Protein AF-N4ULG8-F1 (afdb_monomer_lite)

Organism: Fusarium oxysporum f. sp. cubense (strain race 1) (NCBI:txid1229664)

pLDDT: mean 87.58, std 11.46, range [50.31, 97.5]

Foldseek 3Di:
DAEDEEEPDPVCPDPVNVVVCVVVVYHYHYDDPPCCCQQPLCNVFQVVQLVVQLVVVVVVCVVVVNPDADPVNVVVSSVVSSVVRPDPVRSQVSCVCNCNVVNDCCSRVVVVVVPPDDPDPPPDDD

Radius of gyration: 20.1 Å; chains: 1; bounding box: 54×52×44 Å

Secondary structure (DSSP, 8-state):
-EEEEE---GGGG-HHHHHHHHHTTEEEEEPPTT-HHHH-HIIIIIHHHHHHHHHHHHHHHHHTT-----HHHHHHHHHHHHHHHS-HHHHHHHHHHTTBTTB-THHHHHHHHTT--PPPPPP---

InterPro domains:
  IPR004875 DDE superfamily endonuclease domain [PF03184] (2-60)

Structure (mmCIF, N/CA/C/O backbone):
data_AF-N4ULG8-F1
#
_entry.id   AF-N4ULG8-F1
#
loop_
_atom_site.group_PDB
_atom_site.id
_atom_site.type_symbol
_atom_site.label_atom_id
_atom_site.label_alt_id
_atom_site.label_comp_id
_atom_site.label_asym_id
_atom_site.label_entity_id
_atom_site.label_seq_id
_atom_site.pdbx_PDB_ins_code
_atom_site.Cartn_x
_atom_site.Cartn_y
_atom_site.Cartn_z
_atom_site.occupancy
_atom_site.B_iso_or_equiv
_atom_site.auth_seq_id
_atom_site.auth_comp_id
_atom_site.auth_asym_id
_atom_site.auth_atom_id
_atom_site.pdbx_PDB_model_num
ATOM 1 N N . TYR A 1 1 ? -15.879 -8.713 11.135 1.00 90.62 1 TYR A N 1
ATOM 2 C CA . TYR A 1 1 ? -15.541 -7.374 10.619 1.00 90.62 1 TYR A CA 1
ATOM 3 C C . TYR A 1 1 ? -14.126 -7.390 10.071 1.00 90.62 1 TYR A C 1
ATOM 5 O O . TYR A 1 1 ? -13.334 -8.215 10.519 1.00 90.62 1 TYR A O 1
ATOM 13 N N . ARG A 1 2 ? -13.825 -6.535 9.091 1.00 95.12 2 ARG A N 1
ATOM 14 C CA . ARG A 1 2 ? -12.470 -6.303 8.557 1.00 95.12 2 ARG A CA 1
ATOM 15 C C . ARG A 1 2 ? -12.142 -4.821 8.718 1.00 95.12 2 ARG A C 1
ATOM 17 O O . ARG A 1 2 ? -13.041 -4.006 8.563 1.00 95.12 2 ARG A O 1
ATOM 24 N N . LEU A 1 3 ? -10.895 -4.481 9.024 1.00 93.19 3 LEU A N 1
ATOM 25 C CA . LEU A 1 3 ? -10.441 -3.091 9.085 1.00 93.19 3 LEU A CA 1
ATOM 26 C C . LEU A 1 3 ? -9.741 -2.736 7.771 1.00 93.19 3 LEU A C 1
ATOM 28 O O . LEU A 1 3 ? -8.822 -3.444 7.358 1.00 93.19 3 LEU A O 1
ATOM 32 N N . LEU A 1 4 ? -10.172 -1.653 7.133 1.00 92.81 4 LEU A N 1
ATOM 33 C CA . LEU A 1 4 ? -9.545 -1.080 5.950 1.00 92.81 4 LEU A CA 1
ATOM 34 C C . LEU A 1 4 ? -8.976 0.287 6.317 1.00 92.81 4 LEU A C 1
ATOM 36 O O . LEU A 1 4 ? -9.704 1.165 6.768 1.00 92.81 4 LEU A O 1
ATOM 40 N N . ILE A 1 5 ? -7.671 0.452 6.126 1.00 90.50 5 ILE A N 1
ATOM 41 C CA . ILE A 1 5 ? -6.965 1.684 6.464 1.00 90.50 5 ILE A CA 1
ATOM 42 C C . ILE A 1 5 ? -6.586 2.392 5.166 1.00 90.50 5 ILE A C 1
ATOM 44 O O . ILE A 1 5 ? -5.922 1.795 4.315 1.00 90.50 5 ILE A O 1
ATOM 48 N N . LEU A 1 6 ? -7.021 3.639 5.020 1.00 89.31 6 LEU A N 1
ATOM 49 C CA . LEU A 1 6 ? -6.901 4.427 3.793 1.00 89.31 6 LEU A CA 1
ATOM 50 C C . LEU A 1 6 ? -6.185 5.748 4.072 1.00 89.31 6 LEU A C 1
ATOM 52 O O . LEU A 1 6 ? -6.125 6.208 5.216 1.00 89.31 6 LEU A O 1
ATOM 56 N N . ASP A 1 7 ? -5.636 6.354 3.023 1.00 85.69 7 ASP A N 1
ATOM 57 C CA . ASP A 1 7 ? -5.278 7.767 3.092 1.00 85.69 7 ASP A CA 1
ATOM 58 C C . ASP A 1 7 ? -6.551 8.634 3.018 1.00 85.69 7 ASP A C 1
ATOM 60 O O . ASP A 1 7 ? -7.648 8.145 2.758 1.00 85.69 7 ASP A O 1
ATOM 64 N N . GLY A 1 8 ? -6.426 9.921 3.334 1.00 79.25 8 GLY A N 1
ATOM 65 C CA . GLY A 1 8 ? -7.549 10.864 3.317 1.00 79.25 8 GLY A CA 1
ATOM 66 C C . GLY A 1 8 ? -7.923 11.371 1.921 1.00 79.25 8 GLY A C 1
ATOM 67 O O . GLY A 1 8 ? -8.381 12.504 1.809 1.00 79.25 8 GLY A O 1
ATOM 68 N N . HIS A 1 9 ? -7.654 10.617 0.848 1.00 82.06 9 HIS A N 1
ATOM 69 C CA . HIS A 1 9 ? -7.972 11.055 -0.511 1.00 82.06 9 HIS A CA 1
ATOM 70 C C . HIS A 1 9 ? -9.491 11.088 -0.763 1.00 82.06 9 HIS A C 1
ATOM 72 O O . HIS A 1 9 ? -10.223 10.187 -0.354 1.00 82.06 9 HIS A O 1
ATOM 78 N N . GLU A 1 10 ? -9.969 12.100 -1.497 1.00 75.81 10 GLU A N 1
ATOM 79 C CA . GLU A 1 10 ? -11.404 12.399 -1.677 1.00 75.81 10 GLU A CA 1
ATOM 80 C C . GLU A 1 10 ? -12.228 11.227 -2.233 1.00 75.81 10 GLU A C 1
ATOM 82 O O . GLU A 1 10 ? -13.392 11.048 -1.881 1.00 75.81 10 GLU A O 1
ATOM 87 N N . SER A 1 11 ? -11.613 10.364 -3.046 1.00 76.44 11 SER A N 1
ATOM 88 C CA . SER A 1 11 ? -12.253 9.154 -3.584 1.00 76.44 11 SER A CA 1
ATOM 89 C C . SER A 1 11 ? -12.759 8.182 -2.510 1.00 76.44 11 SER A C 1
ATOM 91 O O . SER A 1 11 ? -13.619 7.349 -2.798 1.00 76.44 11 SER A O 1
ATOM 93 N N . HIS A 1 12 ? -12.233 8.261 -1.286 1.00 76.12 12 HIS A N 1
ATOM 94 C CA . HIS A 1 12 ? -12.622 7.402 -0.166 1.00 76.12 12 HIS A CA 1
ATOM 95 C C . HIS A 1 12 ? -13.891 7.869 0.561 1.00 76.12 12 HIS A C 1
ATOM 97 O O . HIS A 1 12 ? -14.384 7.140 1.415 1.00 76.12 12 HIS A O 1
ATOM 103 N N . HIS A 1 13 ? -14.440 9.031 0.195 1.00 77.75 13 HIS A N 1
ATOM 104 C CA . HIS A 1 13 ? -15.613 9.643 0.831 1.00 77.75 13 HIS A CA 1
ATOM 105 C C . HIS A 1 13 ? -16.886 9.569 -0.025 1.00 77.75 13 HIS A C 1
ATOM 107 O O . HIS A 1 13 ? -17.854 10.288 0.214 1.00 77.75 13 HIS A O 1
ATOM 113 N N . SER A 1 14 ? -16.902 8.726 -1.063 1.00 89.12 14 SER A N 1
ATOM 114 C CA . SER A 1 14 ? -18.120 8.530 -1.853 1.00 89.12 14 SER A CA 1
ATOM 115 C C . SER A 1 14 ? -19.144 7.687 -1.087 1.00 89.12 14 SER A C 1
ATOM 117 O O . SER A 1 14 ? -18.806 6.661 -0.494 1.00 89.12 14 SER A O 1
ATOM 119 N N . ALA A 1 15 ? -20.417 8.088 -1.152 1.00 91.00 15 ALA A N 1
ATOM 120 C CA . ALA A 1 15 ? -21.513 7.382 -0.486 1.00 91.00 15 ALA A CA 1
ATOM 121 C C . ALA A 1 15 ? -21.621 5.910 -0.929 1.00 91.00 15 ALA A C 1
ATOM 123 O O . ALA A 1 15 ? -21.888 5.032 -0.110 1.00 91.00 15 ALA A O 1
ATOM 124 N N . ASP A 1 16 ? -21.357 5.625 -2.208 1.00 93.31 16 ASP A N 1
ATOM 125 C CA . ASP A 1 16 ? -21.368 4.261 -2.745 1.00 93.31 16 ASP A CA 1
ATOM 126 C C . ASP A 1 16 ? -20.266 3.389 -2.127 1.00 93.31 16 ASP A C 1
ATOM 128 O O . ASP A 1 16 ? -20.500 2.224 -1.795 1.00 93.31 16 ASP A O 1
ATOM 132 N N . PHE A 1 17 ? -19.070 3.951 -1.923 1.00 91.69 17 PHE A N 1
ATOM 133 C CA . PHE A 1 17 ? -17.958 3.243 -1.291 1.00 91.69 17 PHE A CA 1
ATOM 134 C C . PHE A 1 17 ? -18.218 2.967 0.194 1.00 91.69 17 PHE A C 1
ATOM 136 O O . PHE A 1 17 ? -17.966 1.856 0.672 1.00 91.69 17 PHE A O 1
ATOM 143 N N . GLU A 1 18 ? -18.756 3.948 0.920 1.00 90.81 18 GLU A N 1
ATOM 144 C CA . GLU A 1 18 ? -19.121 3.783 2.330 1.00 90.81 18 GLU A CA 1
ATOM 145 C C . GLU A 1 18 ? -20.223 2.737 2.502 1.00 90.81 18 GLU A C 1
ATOM 147 O O . GLU A 1 18 ? -20.093 1.841 3.342 1.00 90.81 18 GLU A O 1
ATOM 152 N N . ARG A 1 19 ? -21.263 2.787 1.660 1.00 94.94 19 ARG A N 1
ATOM 153 C CA . ARG A 1 19 ? -22.347 1.798 1.653 1.00 94.94 19 ARG A CA 1
ATOM 154 C C . ARG A 1 19 ? -21.822 0.394 1.371 1.00 94.94 19 ARG A C 1
ATOM 156 O O . ARG A 1 19 ? -22.152 -0.535 2.103 1.00 94.94 19 ARG A O 1
ATOM 163 N N . TYR A 1 20 ? -20.941 0.247 0.382 1.00 94.69 20 TYR A N 1
ATOM 164 C CA . TYR A 1 20 ? -20.275 -1.028 0.117 1.00 94.69 20 TYR A CA 1
ATOM 165 C C . TYR A 1 20 ? -19.516 -1.525 1.357 1.00 94.69 20 TYR A C 1
ATOM 167 O O . TYR A 1 20 ? -19.647 -2.680 1.761 1.00 94.69 20 TYR A O 1
ATOM 175 N N . CYS A 1 21 ? -18.745 -0.665 2.022 1.00 94.44 21 CYS A N 1
ATOM 176 C CA . CYS A 1 21 ? -18.017 -1.073 3.221 1.00 94.44 21 CYS A CA 1
ATOM 177 C C . CYS A 1 21 ? -18.959 -1.500 4.360 1.00 94.44 21 CYS A C 1
ATOM 179 O O . CYS A 1 21 ? -18.693 -2.512 5.014 1.00 94.44 21 CYS A O 1
ATOM 181 N N . GLN A 1 22 ? -20.083 -0.807 4.5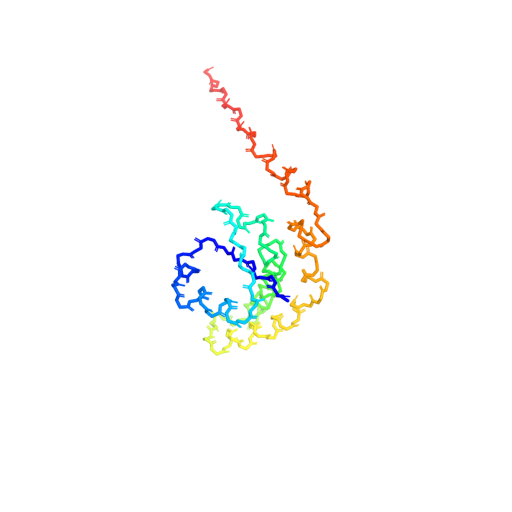49 1.00 94.62 22 GLN A N 1
ATOM 182 C CA . GLN A 1 22 ? -21.110 -1.183 5.525 1.00 94.62 22 GLN A CA 1
ATOM 183 C C . GLN A 1 22 ? -21.720 -2.559 5.216 1.00 94.62 22 GLN A C 1
ATOM 185 O O . GLN A 1 22 ? -21.706 -3.435 6.089 1.00 94.62 22 GLN A O 1
ATOM 190 N N . ASP A 1 23 ? -22.161 -2.783 3.974 1.00 97.50 23 ASP A N 1
ATOM 191 C CA . ASP A 1 23 ? -22.792 -4.036 3.531 1.00 97.50 23 ASP A CA 1
ATOM 192 C C . ASP A 1 23 ? -21.863 -5.248 3.735 1.00 97.50 23 ASP A C 1
ATOM 194 O O . ASP A 1 23 ? -22.295 -6.330 4.146 1.00 97.50 23 ASP A O 1
ATOM 198 N N . TYR A 1 24 ? -20.554 -5.057 3.535 1.00 97.06 24 TYR A N 1
ATOM 199 C CA . TYR A 1 24 ? -19.539 -6.105 3.685 1.00 97.06 24 TYR A CA 1
ATOM 200 C C . TYR A 1 24 ? -18.838 -6.124 5.056 1.00 97.06 24 TYR A C 1
ATOM 202 O O . TYR A 1 24 ? -17.846 -6.845 5.233 1.00 97.06 24 TYR A O 1
ATOM 210 N N . LYS A 1 25 ? -19.353 -5.393 6.059 1.00 97.38 25 LYS A N 1
ATOM 211 C CA . LYS A 1 25 ? -18.809 -5.344 7.435 1.00 97.38 25 LYS A CA 1
ATOM 212 C C . LYS A 1 25 ? -17.324 -4.935 7.477 1.00 97.38 25 LYS A C 1
ATOM 214 O O . LYS A 1 25 ? -16.527 -5.505 8.241 1.00 97.38 25 LYS A O 1
ATOM 219 N N . ILE A 1 26 ? -16.958 -3.969 6.639 1.00 96.75 26 ILE A N 1
ATOM 220 C CA . ILE A 1 26 ? -15.639 -3.340 6.552 1.00 96.75 26 ILE A CA 1
ATOM 221 C C . ILE A 1 26 ? -15.691 -2.009 7.307 1.00 96.75 26 ILE A C 1
ATOM 223 O O . ILE A 1 26 ? -16.474 -1.125 6.982 1.00 96.75 26 ILE A O 1
ATOM 227 N N . ILE A 1 27 ? -14.846 -1.873 8.323 1.00 94.31 27 ILE A N 1
ATOM 228 C CA . ILE A 1 27 ? -14.647 -0.628 9.062 1.00 94.31 27 ILE A CA 1
ATOM 229 C C . ILE A 1 27 ? -13.569 0.160 8.324 1.00 94.31 27 ILE A C 1
ATOM 231 O O . ILE A 1 27 ? -12.471 -0.362 8.122 1.00 94.31 27 ILE A O 1
ATOM 235 N N . ILE A 1 28 ? -13.875 1.391 7.926 1.00 92.00 28 ILE A N 1
ATOM 236 C CA . ILE A 1 28 ? -12.911 2.294 7.294 1.00 92.00 28 ILE A CA 1
ATOM 237 C C . ILE A 1 28 ? -12.236 3.135 8.383 1.00 92.00 28 ILE A C 1
ATOM 239 O O . ILE A 1 28 ? -12.909 3.701 9.242 1.00 92.00 28 ILE A O 1
ATOM 243 N N . LEU A 1 29 ? -10.910 3.231 8.329 1.00 90.12 29 LEU A N 1
ATOM 244 C CA . LEU A 1 29 ? -10.113 4.168 9.115 1.00 90.12 29 LEU A CA 1
ATOM 245 C C . LEU A 1 29 ? -9.278 5.022 8.156 1.00 90.12 29 LEU A C 1
ATOM 247 O O . LEU A 1 29 ? -8.338 4.521 7.537 1.00 90.12 29 LEU A O 1
ATOM 251 N N . CYS A 1 30 ? -9.605 6.307 8.045 1.00 88.94 30 CYS A N 1
ATOM 252 C CA . CYS A 1 30 ? -8.809 7.248 7.262 1.00 88.94 30 CYS A CA 1
ATOM 253 C C . CYS A 1 30 ? -7.693 7.841 8.123 1.00 88.94 30 CYS A C 1
ATOM 255 O O . CYS A 1 30 ? -7.923 8.274 9.255 1.00 88.94 30 CYS A O 1
ATOM 257 N N . MET A 1 31 ? -6.475 7.860 7.587 1.00 88.19 31 MET A N 1
ATOM 258 C CA . MET A 1 31 ? -5.350 8.528 8.237 1.00 88.19 31 MET A CA 1
ATOM 259 C C . MET A 1 31 ? -5.533 10.049 8.202 1.00 88.19 31 MET A C 1
ATOM 261 O O . MET A 1 31 ? -6.064 10.570 7.218 1.00 88.19 31 MET A O 1
ATOM 265 N N . PRO A 1 32 ? -5.041 10.780 9.219 1.00 84.69 32 PRO A N 1
ATOM 266 C CA . PRO A 1 32 ? -4.965 12.232 9.144 1.00 84.69 32 PRO A CA 1
ATOM 267 C C . PRO A 1 32 ? -4.153 12.684 7.922 1.00 84.69 32 PRO A C 1
ATOM 269 O O . PRO A 1 32 ? -3.279 11.966 7.421 1.00 84.69 32 PRO A O 1
ATOM 272 N N . ALA A 1 33 ? -4.422 13.898 7.446 1.00 83.69 33 ALA A N 1
ATOM 273 C CA . ALA A 1 33 ? -3.662 14.477 6.346 1.00 83.69 33 ALA A CA 1
ATOM 274 C C . ALA A 1 33 ? -2.165 14.585 6.699 1.00 83.69 33 ALA A C 1
ATOM 276 O O . ALA A 1 33 ? -1.787 14.726 7.861 1.00 83.69 33 ALA A O 1
ATOM 277 N N . TYR A 1 34 ? -1.308 14.519 5.677 1.00 81.88 34 TYR A N 1
ATOM 278 C CA . TYR A 1 34 ? 0.150 14.689 5.771 1.00 81.88 34 TYR A CA 1
ATOM 279 C C . TYR A 1 34 ? 0.926 13.655 6.608 1.00 81.88 34 TYR A C 1
ATOM 281 O O . TYR A 1 34 ? 2.151 13.719 6.629 1.00 81.88 34 TYR A O 1
ATOM 289 N N . VAL A 1 35 ? 0.281 12.655 7.221 1.00 85.69 35 VAL A N 1
ATOM 290 C CA . VAL A 1 35 ? 0.963 11.611 8.023 1.00 85.69 35 VAL A CA 1
ATOM 291 C C . VAL A 1 35 ? 1.006 10.233 7.354 1.00 85.69 35 VAL A C 1
ATOM 293 O O . VAL A 1 35 ? 1.491 9.266 7.945 1.00 85.69 35 VAL A O 1
ATOM 296 N N . SER A 1 36 ? 0.583 10.122 6.090 1.00 85.75 36 SER A N 1
ATOM 297 C CA . SER A 1 36 ? 0.609 8.857 5.336 1.00 85.75 36 SER A CA 1
ATOM 298 C C . SER A 1 36 ? 2.013 8.252 5.219 1.00 85.75 36 SER A C 1
ATOM 300 O O . SER A 1 36 ? 2.162 7.038 5.123 1.00 85.75 36 SER A O 1
ATOM 302 N N . TYR A 1 37 ? 3.077 9.057 5.251 1.00 86.56 37 TYR A N 1
ATOM 303 C CA . TYR A 1 37 ? 4.451 8.539 5.229 1.00 86.56 37 TYR A CA 1
ATOM 304 C C . TYR A 1 37 ? 4.851 7.822 6.535 1.00 86.56 37 TYR A C 1
ATOM 306 O O . TYR A 1 37 ? 5.759 6.991 6.519 1.00 86.56 37 TYR A O 1
ATOM 314 N N . LEU A 1 38 ? 4.166 8.117 7.646 1.00 88.94 38 LEU A N 1
ATOM 315 C CA . LEU A 1 38 ? 4.395 7.509 8.960 1.00 88.94 38 LEU A CA 1
ATOM 316 C C . LEU A 1 38 ? 3.461 6.336 9.222 1.00 88.94 38 LEU A C 1
ATOM 318 O O . LEU A 1 38 ? 3.898 5.302 9.722 1.00 88.94 38 LEU A O 1
ATOM 322 N N . LEU A 1 39 ? 2.179 6.521 8.910 1.00 90.19 39 LEU A N 1
ATOM 323 C CA . LEU A 1 39 ? 1.125 5.595 9.302 1.00 90.19 39 LEU A CA 1
ATOM 324 C C . LEU A 1 39 ? 0.808 4.561 8.222 1.00 90.19 39 LEU A C 1
ATOM 326 O O . LEU A 1 39 ? 0.308 3.495 8.560 1.00 90.19 39 LEU A O 1
ATOM 330 N N . GLN A 1 40 ? 1.103 4.817 6.941 1.00 92.12 40 GLN A N 1
ATOM 331 C CA . GLN A 1 40 ? 0.746 3.902 5.851 1.00 92.12 40 GLN A CA 1
ATOM 332 C C . GLN A 1 40 ? 1.778 2.775 5.723 1.00 92.12 40 GLN A C 1
ATOM 334 O O . GLN A 1 40 ? 2.892 3.027 5.251 1.00 92.12 40 GLN A O 1
ATOM 339 N N . PRO A 1 41 ? 1.430 1.507 6.044 1.00 93.06 41 PRO A N 1
ATOM 340 C CA . PRO A 1 41 ? 2.378 0.386 6.008 1.00 93.06 41 PRO A CA 1
ATOM 341 C C . PRO A 1 41 ? 3.082 0.228 4.657 1.00 93.06 41 PRO A C 1
ATOM 343 O O . PRO A 1 41 ? 4.261 -0.131 4.581 1.00 93.06 41 PRO A O 1
ATOM 346 N N . LEU A 1 42 ? 2.351 0.533 3.581 1.00 93.19 42 LEU A N 1
ATOM 347 C CA . LEU A 1 42 ? 2.863 0.493 2.218 1.00 93.19 42 LEU A CA 1
ATOM 348 C C . LEU A 1 42 ? 4.007 1.490 2.004 1.00 93.19 42 LEU A C 1
ATOM 350 O O . LEU A 1 42 ? 5.032 1.105 1.442 1.00 93.19 42 LEU A O 1
ATOM 354 N N . ASN A 1 43 ? 3.869 2.726 2.493 1.00 91.44 43 ASN A N 1
ATOM 355 C CA . ASN A 1 43 ? 4.909 3.752 2.388 1.00 91.44 43 ASN A CA 1
ATOM 356 C C . ASN A 1 43 ? 6.081 3.468 3.325 1.00 91.44 43 ASN A C 1
ATOM 358 O O . ASN A 1 43 ? 7.233 3.617 2.922 1.00 91.44 43 ASN A O 1
ATOM 362 N N . VAL A 1 44 ? 5.794 3.008 4.546 1.00 92.06 44 VAL A N 1
ATOM 363 C CA . VAL A 1 44 ? 6.819 2.739 5.563 1.00 92.06 44 VAL A CA 1
ATOM 364 C C . VAL A 1 44 ? 7.814 1.675 5.098 1.00 92.06 44 VAL A C 1
ATOM 366 O O . VAL A 1 44 ? 9.010 1.793 5.372 1.00 92.06 44 VAL A O 1
ATOM 369 N N . ARG A 1 45 ? 7.357 0.630 4.389 1.00 94.75 45 ARG A N 1
ATOM 370 C CA . ARG A 1 45 ? 8.250 -0.466 3.976 1.00 94.75 45 ARG A CA 1
ATOM 371 C C . ARG A 1 45 ? 8.015 -1.008 2.575 1.00 94.75 45 ARG A C 1
ATOM 373 O O . ARG A 1 45 ? 8.969 -1.063 1.799 1.00 94.75 45 ARG A O 1
ATOM 380 N N . CYS A 1 46 ? 6.802 -1.450 2.245 1.00 95.50 46 CYS A N 1
ATOM 381 C CA . CYS A 1 46 ? 6.574 -2.271 1.048 1.00 95.50 46 CYS A CA 1
ATOM 382 C C . CYS A 1 46 ? 7.015 -1.570 -0.244 1.00 95.50 46 CYS A C 1
ATOM 384 O O . CYS A 1 46 ? 7.755 -2.150 -1.042 1.00 95.50 46 CYS A O 1
ATOM 386 N N . PHE A 1 47 ? 6.635 -0.304 -0.427 1.00 94.56 47 PHE A N 1
ATOM 387 C CA . PHE A 1 47 ? 7.025 0.479 -1.597 1.00 94.56 47 PHE A CA 1
ATOM 388 C C . PHE A 1 47 ? 8.514 0.792 -1.625 1.00 94.56 47 PHE A C 1
ATOM 390 O O . PHE A 1 47 ? 9.104 0.781 -2.701 1.00 94.56 47 PHE A O 1
ATOM 397 N N . THR A 1 48 ? 9.146 1.016 -0.476 1.00 93.62 48 THR A N 1
ATOM 398 C CA . THR A 1 48 ? 10.597 1.232 -0.400 1.00 93.62 48 THR A CA 1
ATOM 399 C C . THR A 1 48 ? 11.360 0.006 -0.897 1.00 93.62 48 THR A C 1
ATOM 401 O O . THR A 1 48 ? 12.261 0.128 -1.732 1.00 93.62 48 THR A O 1
ATOM 404 N N . VAL A 1 49 ? 10.968 -1.191 -0.449 1.00 96.25 49 VAL A N 1
ATOM 405 C CA . VAL A 1 49 ? 11.597 -2.446 -0.889 1.00 96.25 49 VAL A CA 1
ATOM 406 C C . VAL A 1 49 ? 11.331 -2.705 -2.373 1.00 96.25 49 VAL A C 1
ATOM 408 O O . VAL A 1 49 ? 12.271 -2.996 -3.115 1.00 96.25 49 VAL A O 1
ATOM 411 N N . LEU A 1 50 ? 10.085 -2.533 -2.822 1.00 97.12 50 LEU A N 1
ATOM 412 C CA . LEU A 1 50 ? 9.695 -2.669 -4.227 1.00 97.12 50 LEU A CA 1
ATOM 413 C C . LEU A 1 50 ? 10.494 -1.725 -5.134 1.00 97.12 50 LEU A C 1
ATOM 415 O O . LEU A 1 50 ? 11.107 -2.175 -6.100 1.00 97.12 50 LEU A O 1
ATOM 419 N N . LYS A 1 51 ? 10.540 -0.426 -4.805 1.00 95.06 51 LYS A N 1
ATOM 420 C CA . LYS A 1 51 ? 11.286 0.585 -5.569 1.00 95.06 51 LYS A CA 1
ATOM 421 C C . LYS A 1 51 ? 12.764 0.225 -5.650 1.00 95.06 51 LYS A C 1
ATOM 423 O O . LYS A 1 51 ? 13.343 0.312 -6.730 1.00 95.06 51 LYS A O 1
ATOM 428 N N . LYS A 1 52 ? 13.376 -0.208 -4.542 1.00 95.94 52 LYS A N 1
ATOM 429 C CA . LYS A 1 52 ? 14.792 -0.607 -4.508 1.00 95.94 52 LYS A CA 1
ATOM 430 C C . LYS A 1 52 ? 15.068 -1.822 -5.395 1.00 95.94 52 LYS A C 1
ATOM 432 O O . LYS A 1 52 ? 16.026 -1.793 -6.168 1.00 95.94 52 LYS A O 1
ATOM 437 N N . ALA A 1 53 ? 14.243 -2.862 -5.299 1.00 95.75 53 ALA A N 1
ATOM 438 C CA . ALA A 1 53 ? 14.389 -4.067 -6.109 1.00 95.75 53 ALA A CA 1
ATOM 439 C C . ALA A 1 53 ? 14.190 -3.760 -7.598 1.00 95.75 53 ALA A C 1
ATOM 441 O O . ALA A 1 53 ? 15.059 -4.076 -8.403 1.00 95.75 53 ALA A O 1
ATOM 442 N N . TYR A 1 54 ? 13.129 -3.030 -7.945 1.00 95.06 54 TYR A N 1
ATOM 443 C CA . TYR A 1 54 ? 12.860 -2.641 -9.326 1.00 95.06 54 TYR A CA 1
ATOM 444 C C . TYR A 1 54 ? 13.992 -1.774 -9.887 1.00 95.06 54 TYR A C 1
ATOM 446 O O . TYR A 1 54 ? 14.506 -2.033 -10.968 1.00 95.06 54 TYR A O 1
ATOM 454 N N . SER A 1 55 ? 14.472 -0.795 -9.114 1.00 92.69 55 SER A N 1
ATOM 455 C CA . SER A 1 55 ? 15.590 0.070 -9.518 1.00 92.69 55 SER A CA 1
ATOM 456 C C . SER A 1 55 ? 16.869 -0.718 -9.804 1.00 92.69 55 SER A C 1
ATOM 458 O O . SER A 1 55 ? 17.653 -0.315 -10.661 1.00 92.69 55 SER A O 1
ATOM 460 N N . ARG A 1 56 ? 17.105 -1.836 -9.104 1.00 92.81 56 ARG A N 1
ATOM 461 C CA . ARG A 1 56 ? 18.234 -2.731 -9.387 1.00 92.81 56 ARG A CA 1
ATOM 462 C C . ARG A 1 56 ? 18.076 -3.414 -10.745 1.00 92.81 56 ARG A C 1
ATOM 464 O O . ARG A 1 56 ? 19.041 -3.426 -11.504 1.00 92.81 56 ARG A O 1
ATOM 471 N N . GLU A 1 57 ? 16.882 -3.907 -11.064 1.00 89.38 57 GLU A N 1
ATOM 472 C CA . GLU A 1 57 ? 16.586 -4.509 -12.372 1.00 89.38 57 GLU A CA 1
ATOM 473 C C . GLU A 1 57 ? 16.785 -3.498 -13.506 1.00 89.38 57 GLU A C 1
ATOM 475 O O . GLU A 1 57 ? 17.467 -3.779 -14.490 1.00 89.38 57 GLU A O 1
ATOM 480 N N . ILE A 1 58 ? 16.289 -2.268 -13.339 1.00 88.69 58 ILE A N 1
ATOM 481 C CA . ILE A 1 58 ? 16.472 -1.210 -14.343 1.00 88.69 58 ILE A CA 1
ATOM 482 C C . ILE A 1 58 ? 17.949 -0.858 -14.527 1.00 88.69 58 ILE A C 1
ATOM 484 O O . ILE A 1 58 ? 18.420 -0.752 -15.658 1.00 88.69 58 ILE A O 1
ATOM 488 N N . LYS A 1 59 ? 18.714 -0.738 -13.435 1.00 89.88 59 LYS A N 1
ATOM 489 C CA . LYS A 1 59 ? 20.166 -0.510 -13.510 1.00 89.88 59 LYS A CA 1
ATOM 490 C C . LYS A 1 59 ? 20.887 -1.637 -14.250 1.00 89.88 59 LYS A C 1
ATOM 492 O O . LYS A 1 59 ? 21.826 -1.359 -14.991 1.00 89.88 59 LYS A O 1
ATOM 497 N N . HIS A 1 60 ? 20.462 -2.887 -14.067 1.00 88.50 60 HIS A N 1
ATOM 498 C CA . HIS A 1 60 ? 21.009 -4.022 -14.808 1.00 88.50 60 HIS A CA 1
ATOM 499 C C . HIS A 1 60 ? 20.714 -3.906 -16.311 1.00 88.50 60 HIS A C 1
ATOM 501 O O . HIS A 1 60 ? 21.632 -4.006 -17.119 1.00 88.50 60 HIS A O 1
ATOM 507 N N . LEU A 1 61 ? 19.470 -3.602 -16.693 1.00 87.00 61 LEU A N 1
ATOM 508 C CA . LEU A 1 61 ? 19.091 -3.419 -18.101 1.00 87.00 61 LEU A CA 1
ATOM 509 C C . LEU A 1 61 ? 19.881 -2.289 -18.780 1.00 87.00 61 LEU A C 1
ATOM 511 O O . LEU A 1 61 ? 20.368 -2.472 -19.894 1.00 87.00 61 LEU A O 1
ATOM 515 N N . ILE A 1 62 ? 20.074 -1.161 -18.088 1.00 87.50 62 ILE A N 1
ATOM 516 C CA . ILE A 1 62 ? 20.876 -0.035 -18.591 1.00 87.50 62 ILE A CA 1
ATOM 517 C C . ILE A 1 62 ? 22.332 -0.463 -18.832 1.00 87.50 62 ILE A C 1
ATOM 519 O O . ILE A 1 62 ? 22.909 -0.112 -19.859 1.00 87.50 62 ILE A O 1
ATOM 523 N N . ARG A 1 63 ? 22.924 -1.262 -17.930 1.00 90.56 63 ARG A N 1
ATOM 524 C CA . ARG A 1 63 ? 24.281 -1.820 -18.109 1.00 90.56 63 ARG A CA 1
ATOM 525 C C . ARG A 1 63 ? 24.382 -2.766 -19.308 1.00 90.56 63 ARG A C 1
ATOM 527 O O . ARG A 1 63 ? 25.450 -2.872 -19.895 1.00 90.56 63 ARG A O 1
ATOM 534 N N . CYS A 1 64 ? 23.282 -3.409 -19.691 1.00 89.00 64 CYS A N 1
ATOM 535 C CA . CYS A 1 64 ? 23.173 -4.227 -20.900 1.00 89.00 64 CYS A CA 1
ATOM 536 C C . CYS A 1 64 ? 22.788 -3.413 -22.152 1.00 89.00 64 CYS A C 1
ATOM 538 O O . CYS A 1 64 ? 22.309 -3.993 -23.123 1.00 89.00 64 CYS A O 1
ATOM 540 N N . PHE A 1 65 ? 22.964 -2.086 -22.135 1.00 87.00 65 PHE A N 1
ATOM 541 C CA . PHE A 1 65 ? 22.647 -1.167 -23.239 1.00 87.00 65 PHE A CA 1
ATOM 542 C C . PHE A 1 65 ? 21.163 -1.121 -23.646 1.00 87.00 65 PHE A C 1
ATOM 544 O O . PHE A 1 65 ? 20.821 -0.640 -24.726 1.00 87.00 65 PHE A O 1
ATOM 551 N N . ILE A 1 66 ? 20.249 -1.554 -22.771 1.00 85.94 66 ILE A N 1
ATOM 552 C CA . ILE A 1 66 ? 18.808 -1.371 -22.972 1.00 85.94 66 ILE A CA 1
ATOM 553 C C . ILE A 1 66 ? 18.424 0.004 -22.417 1.00 85.94 66 ILE A C 1
ATOM 555 O O . ILE A 1 66 ? 18.262 0.181 -21.210 1.00 85.94 66 ILE A O 1
ATOM 559 N N . THR A 1 67 ? 18.270 0.984 -23.305 1.00 84.69 67 THR A N 1
ATOM 560 C CA . THR A 1 67 ? 17.966 2.385 -22.951 1.00 84.69 67 THR A CA 1
ATOM 561 C C . THR A 1 67 ? 16.474 2.723 -22.983 1.00 84.69 67 THR A C 1
ATOM 563 O O . THR A 1 67 ? 16.078 3.801 -22.547 1.00 84.69 67 THR A O 1
ATOM 566 N N . TYR A 1 68 ? 15.631 1.802 -23.459 1.00 88.00 68 TYR A N 1
ATOM 567 C CA . TYR A 1 68 ? 14.186 1.992 -23.568 1.00 88.00 68 TYR A CA 1
ATOM 568 C C . TYR A 1 68 ? 13.404 0.818 -22.972 1.00 88.00 68 TYR A C 1
ATOM 570 O O . TYR A 1 68 ? 13.666 -0.352 -23.267 1.00 88.00 68 TYR A O 1
ATOM 578 N N . ILE A 1 69 ? 12.393 1.143 -22.164 1.00 86.69 69 ILE A N 1
ATOM 579 C CA . ILE A 1 69 ? 11.493 0.177 -21.531 1.00 86.69 69 ILE A CA 1
ATOM 580 C C . ILE A 1 69 ? 10.068 0.488 -21.977 1.00 86.69 69 ILE A C 1
ATOM 582 O O . ILE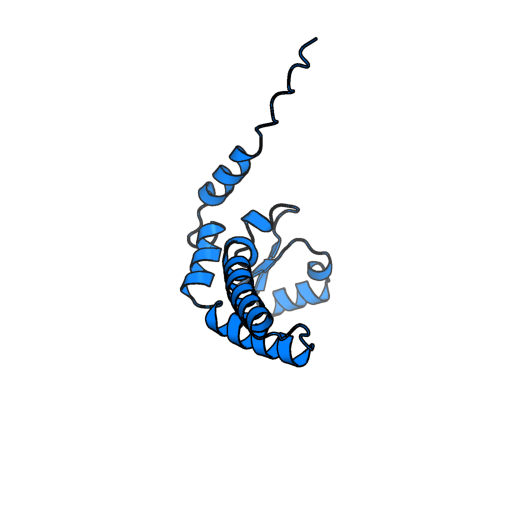 A 1 69 ? 9.492 1.509 -21.611 1.00 86.69 69 ILE A O 1
ATOM 586 N N . SER A 1 70 ? 9.489 -0.414 -22.770 1.00 90.94 70 SER A N 1
ATOM 587 C CA . SER A 1 70 ? 8.082 -0.336 -23.160 1.00 90.94 70 SER A CA 1
ATOM 588 C C . SER A 1 70 ? 7.165 -0.557 -21.953 1.00 90.94 70 SER A C 1
ATOM 590 O O . SER A 1 70 ? 7.549 -1.194 -20.971 1.00 90.94 70 SER A O 1
ATOM 592 N N . LYS A 1 71 ? 5.900 -0.130 -22.058 1.00 91.56 71 LYS A N 1
ATOM 593 C CA . LYS A 1 71 ? 4.875 -0.407 -21.033 1.00 91.56 71 LYS A CA 1
ATOM 594 C C . LYS A 1 71 ? 4.750 -1.903 -20.719 1.00 91.56 71 LYS A C 1
ATOM 596 O O . LYS A 1 71 ? 4.649 -2.281 -19.560 1.00 91.56 71 LYS A O 1
ATOM 601 N N . THR A 1 72 ? 4.809 -2.763 -21.736 1.00 91.69 72 THR A N 1
ATOM 602 C CA . THR A 1 72 ? 4.736 -4.223 -21.561 1.00 91.69 72 THR A CA 1
ATOM 603 C C . THR A 1 72 ? 5.912 -4.765 -20.749 1.00 91.69 72 THR A C 1
ATOM 605 O O . THR A 1 72 ? 5.709 -5.535 -19.810 1.00 91.69 72 THR A O 1
ATOM 608 N N . LYS A 1 73 ? 7.137 -4.309 -21.042 1.00 87.31 73 LYS A N 1
ATOM 609 C CA . LYS A 1 73 ? 8.334 -4.673 -20.274 1.00 87.31 73 LYS A CA 1
ATOM 610 C C . LYS A 1 73 ? 8.288 -4.113 -18.853 1.00 87.31 73 LYS A C 1
ATOM 612 O O . LYS A 1 73 ? 8.646 -4.833 -17.926 1.00 87.31 73 LYS A O 1
ATOM 617 N N . PHE A 1 74 ? 7.795 -2.884 -18.678 1.00 90.75 74 PHE A N 1
ATO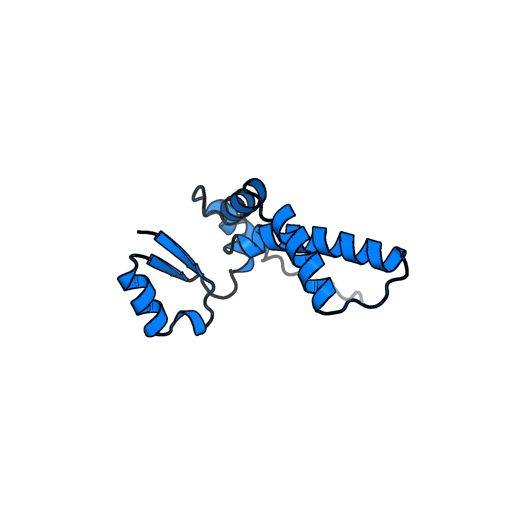M 618 C CA . PHE A 1 74 ? 7.556 -2.293 -17.361 1.00 90.75 74 PHE A CA 1
ATOM 619 C C . PHE A 1 74 ? 6.633 -3.182 -16.526 1.00 90.75 74 PHE A C 1
ATOM 621 O O . PHE A 1 74 ? 7.025 -3.598 -15.441 1.00 90.75 74 PHE A O 1
ATOM 628 N N . PHE A 1 75 ? 5.446 -3.530 -17.036 1.00 92.44 75 PHE A N 1
ATOM 629 C CA . PHE A 1 75 ? 4.486 -4.339 -16.281 1.00 92.44 75 PHE A CA 1
ATOM 630 C C . PHE A 1 75 ? 5.029 -5.729 -15.960 1.00 92.44 75 PHE A C 1
ATOM 632 O O . PHE A 1 75 ? 4.861 -6.194 -14.836 1.00 92.44 75 PHE A O 1
ATOM 639 N N . SER A 1 76 ? 5.727 -6.366 -16.902 1.00 90.94 76 SER A N 1
ATOM 640 C CA . SER A 1 76 ? 6.345 -7.671 -16.661 1.00 90.94 76 SER A CA 1
ATOM 641 C C . SER A 1 76 ? 7.400 -7.602 -15.551 1.00 90.94 76 SER A C 1
ATOM 643 O O . SER A 1 76 ? 7.359 -8.391 -14.607 1.00 90.94 76 SER A O 1
ATOM 645 N N . ALA A 1 77 ? 8.329 -6.645 -15.630 1.00 90.69 77 ALA A N 1
ATOM 646 C CA . ALA A 1 77 ? 9.385 -6.480 -14.631 1.00 90.69 77 ALA A CA 1
ATOM 647 C C . ALA A 1 77 ? 8.819 -6.055 -13.266 1.00 90.69 77 ALA A C 1
ATOM 649 O O . ALA A 1 77 ? 9.228 -6.573 -12.223 1.00 90.69 77 ALA A O 1
ATOM 650 N N . PHE A 1 78 ? 7.839 -5.149 -13.271 1.00 94.06 78 PHE A N 1
ATOM 651 C CA . PHE A 1 78 ? 7.127 -4.716 -12.077 1.00 94.06 78 PHE A CA 1
ATOM 652 C C . PHE A 1 78 ? 6.420 -5.887 -11.402 1.00 94.06 78 PHE A C 1
ATOM 654 O O . PHE A 1 78 ? 6.586 -6.061 -10.202 1.00 94.06 78 PHE A O 1
ATOM 661 N N . TYR A 1 79 ? 5.678 -6.709 -12.147 1.00 95.00 79 TYR A N 1
ATOM 662 C CA . TYR A 1 79 ? 4.926 -7.832 -11.588 1.00 95.00 79 TYR A CA 1
ATOM 663 C C . TYR A 1 79 ? 5.843 -8.864 -10.925 1.00 95.00 79 TYR A C 1
ATOM 665 O O . TYR A 1 79 ? 5.597 -9.272 -9.788 1.00 95.00 79 TYR A O 1
ATOM 673 N N . ILE A 1 80 ? 6.942 -9.230 -11.594 1.00 94.56 80 ILE A N 1
ATOM 674 C CA . ILE A 1 80 ? 7.949 -10.145 -11.038 1.00 94.56 80 ILE A CA 1
ATOM 675 C C . ILE A 1 80 ? 8.536 -9.561 -9.748 1.00 94.56 80 ILE A C 1
ATOM 677 O O . ILE A 1 80 ? 8.574 -10.233 -8.716 1.00 94.56 80 ILE A O 1
ATOM 681 N N . THR A 1 81 ? 8.934 -8.285 -9.780 1.00 96.00 81 THR A N 1
ATOM 682 C CA . THR A 1 81 ? 9.499 -7.605 -8.608 1.00 96.00 81 THR A CA 1
ATOM 683 C C . THR A 1 81 ? 8.479 -7.523 -7.475 1.00 96.00 81 THR A C 1
ATOM 685 O O . THR A 1 81 ? 8.799 -7.839 -6.335 1.00 96.00 81 THR A O 1
ATOM 688 N N . PHE A 1 82 ? 7.235 -7.162 -7.784 1.00 96.56 82 PHE A N 1
ATOM 689 C CA . PHE A 1 82 ? 6.137 -7.073 -6.833 1.00 96.56 82 PHE A CA 1
ATOM 690 C C . PHE A 1 82 ? 5.945 -8.400 -6.104 1.00 96.56 82 PHE A C 1
ATOM 692 O O . PHE A 1 82 ? 5.963 -8.416 -4.874 1.00 96.56 82 PHE A O 1
ATOM 699 N N . LYS A 1 83 ? 5.859 -9.517 -6.836 1.00 96.94 83 LYS A N 1
ATOM 700 C CA . LYS A 1 83 ? 5.739 -10.860 -6.249 1.00 96.94 83 LYS A CA 1
ATOM 701 C C . LYS A 1 83 ? 6.938 -11.232 -5.374 1.00 96.94 83 LYS A C 1
ATOM 703 O O . LYS A 1 83 ? 6.744 -11.889 -4.357 1.00 96.94 83 LYS A O 1
ATOM 708 N N . ALA A 1 84 ? 8.143 -10.794 -5.735 1.00 96.38 84 ALA A N 1
ATOM 709 C CA . ALA A 1 84 ? 9.352 -11.042 -4.953 1.00 96.38 84 ALA A CA 1
ATOM 710 C C . ALA A 1 84 ? 9.466 -10.156 -3.697 1.00 96.38 84 ALA A C 1
ATOM 712 O O . ALA A 1 84 ? 10.118 -10.547 -2.730 1.00 96.38 84 ALA A O 1
ATOM 713 N N . THR A 1 85 ? 8.861 -8.961 -3.687 1.00 97.12 85 THR A N 1
ATOM 714 C CA . THR A 1 85 ? 9.009 -8.000 -2.579 1.00 97.12 85 THR A CA 1
ATOM 715 C C . THR A 1 85 ? 7.810 -7.926 -1.641 1.00 97.12 85 THR A C 1
ATOM 717 O O . THR A 1 85 ? 8.001 -7.657 -0.454 1.00 97.12 85 THR A O 1
ATOM 720 N N . PHE A 1 86 ? 6.589 -8.170 -2.126 1.00 96.56 86 PHE A N 1
ATOM 721 C CA . PHE A 1 86 ? 5.366 -8.214 -1.312 1.00 96.56 86 PHE A CA 1
ATOM 722 C C . PHE A 1 86 ? 5.216 -9.579 -0.633 1.00 96.56 86 PHE A C 1
ATOM 724 O O . PHE A 1 86 ? 4.269 -10.326 -0.860 1.00 96.56 86 PHE A O 1
ATOM 731 N N . ILE A 1 87 ? 6.202 -9.892 0.202 1.00 97.31 87 ILE A N 1
ATOM 732 C CA . ILE A 1 87 ? 6.249 -11.082 1.048 1.00 97.31 87 ILE A CA 1
ATOM 733 C C . ILE A 1 87 ? 5.851 -10.727 2.481 1.00 97.31 87 ILE A C 1
ATOM 735 O O . ILE A 1 87 ? 5.955 -9.570 2.900 1.00 97.31 87 ILE A O 1
ATOM 739 N N . GLU A 1 88 ? 5.445 -11.738 3.245 1.00 97.31 88 GLU A N 1
ATOM 740 C CA . GLU A 1 88 ? 4.937 -11.596 4.613 1.00 97.31 88 GLU A CA 1
ATOM 741 C C . GLU A 1 88 ? 5.854 -10.760 5.515 1.00 97.31 88 GLU A C 1
ATOM 743 O O . GLU A 1 88 ? 5.392 -9.832 6.171 1.00 97.31 88 GLU A O 1
ATOM 748 N N . SER A 1 89 ? 7.168 -10.996 5.479 1.00 97.00 89 SER A N 1
ATOM 749 C CA . SER A 1 89 ? 8.129 -10.267 6.318 1.00 97.00 89 SER A CA 1
ATOM 750 C C . SER A 1 89 ? 8.179 -8.761 6.026 1.00 97.00 89 SER A C 1
ATOM 752 O O . SER A 1 89 ? 8.355 -7.952 6.941 1.00 97.00 89 SER A O 1
ATOM 754 N N . ASN A 1 90 ? 7.995 -8.354 4.766 1.00 97.25 90 ASN A N 1
ATOM 755 C CA . ASN A 1 90 ? 7.951 -6.942 4.390 1.00 97.25 90 ASN A CA 1
ATOM 756 C C . ASN A 1 90 ? 6.605 -6.306 4.714 1.00 97.25 90 ASN A C 1
ATOM 758 O O . ASN A 1 90 ? 6.582 -5.158 5.156 1.00 97.25 90 ASN A O 1
ATOM 762 N N . ILE A 1 91 ? 5.515 -7.055 4.545 1.00 96.56 91 ILE A N 1
ATOM 763 C CA . ILE A 1 91 ? 4.172 -6.611 4.921 1.00 96.56 91 ILE A CA 1
ATOM 764 C C . ILE A 1 91 ? 4.126 -6.391 6.434 1.00 96.56 91 ILE A C 1
ATOM 766 O O . ILE A 1 91 ? 3.852 -5.280 6.883 1.00 96.56 91 ILE A O 1
ATOM 770 N N . TRP A 1 92 ? 4.509 -7.400 7.217 1.00 96.88 92 TRP A N 1
ATOM 771 C CA . TRP A 1 92 ? 4.562 -7.317 8.674 1.00 96.88 92 TRP A CA 1
ATOM 772 C C . TRP A 1 92 ? 5.495 -6.205 9.150 1.00 96.88 92 TRP A C 1
ATOM 774 O O . TRP A 1 92 ? 5.140 -5.417 10.022 1.00 96.88 92 TRP 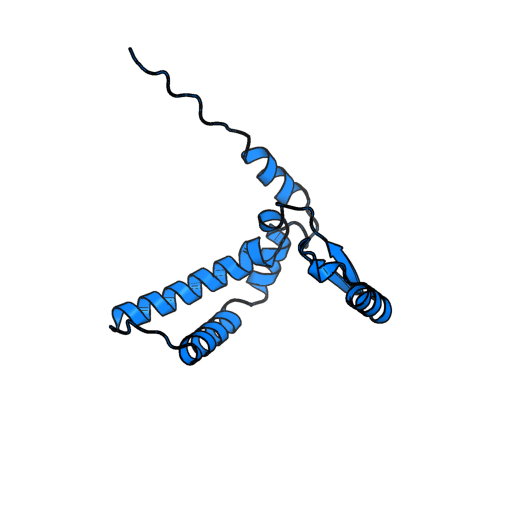A O 1
ATOM 784 N N . GLY A 1 93 ? 6.667 -6.067 8.524 1.00 95.94 93 GLY A N 1
ATOM 785 C CA . GLY A 1 93 ? 7.581 -4.968 8.820 1.00 95.94 93 GLY A CA 1
ATOM 786 C C . GLY A 1 93 ? 6.985 -3.583 8.537 1.00 95.94 93 GLY A C 1
ATOM 787 O O . GLY A 1 93 ? 7.308 -2.639 9.254 1.00 95.94 93 GLY A O 1
ATOM 788 N N . GLY A 1 94 ? 6.117 -3.453 7.528 1.00 95.69 94 GLY A N 1
ATOM 789 C CA . GLY A 1 94 ? 5.373 -2.224 7.249 1.00 95.69 94 GLY A CA 1
ATOM 790 C C . GLY A 1 94 ? 4.363 -1.907 8.348 1.00 95.69 94 GLY A C 1
ATOM 791 O O . GLY A 1 94 ? 4.361 -0.793 8.865 1.00 95.69 94 GLY A O 1
ATOM 792 N N . PHE A 1 95 ? 3.562 -2.893 8.762 1.00 95.50 95 PHE A N 1
ATOM 793 C CA . PHE A 1 95 ? 2.593 -2.721 9.851 1.00 95.50 95 PHE A CA 1
ATOM 794 C C . PHE A 1 95 ? 3.267 -2.413 11.190 1.00 95.50 95 PHE A C 1
ATOM 796 O O . PHE A 1 95 ? 2.830 -1.509 11.902 1.00 95.50 95 PHE A O 1
ATOM 803 N N . LYS A 1 96 ? 4.361 -3.110 11.507 1.00 95.19 96 LYS A N 1
ATOM 804 C CA . LYS A 1 96 ? 5.157 -2.851 12.709 1.00 95.19 96 LYS A CA 1
ATOM 805 C C . LYS A 1 96 ? 5.772 -1.454 12.677 1.00 95.19 96 LYS A C 1
ATOM 807 O O . LYS A 1 96 ? 5.721 -0.741 13.670 1.00 95.19 96 LYS A O 1
ATOM 812 N N . GLY A 1 97 ? 6.340 -1.045 11.541 1.00 93.31 97 GLY A N 1
ATOM 813 C CA . GLY A 1 97 ? 6.969 0.271 11.394 1.00 93.31 97 GLY A CA 1
ATOM 814 C C . GLY A 1 97 ? 5.984 1.446 11.414 1.00 93.31 97 GLY A C 1
ATOM 815 O O . GLY A 1 97 ? 6.389 2.557 11.759 1.00 93.31 97 GLY A O 1
ATOM 816 N N . ALA A 1 98 ? 4.724 1.188 11.056 1.00 93.75 98 ALA A N 1
ATOM 817 C CA . ALA A 1 98 ? 3.599 2.110 11.190 1.00 93.75 98 ALA A CA 1
ATOM 818 C C . ALA A 1 98 ? 2.955 2.088 12.590 1.00 93.75 98 ALA A C 1
ATOM 820 O O . ALA A 1 98 ? 2.022 2.843 12.843 1.00 93.75 98 ALA A O 1
ATOM 821 N N . GLY A 1 99 ? 3.411 1.207 13.489 1.00 94.50 99 GLY A N 1
ATOM 822 C CA . GLY A 1 99 ? 2.845 1.058 14.830 1.00 94.50 99 GLY A CA 1
ATOM 823 C C . GLY A 1 99 ? 1.430 0.474 14.852 1.00 94.50 99 GLY A C 1
ATOM 824 O O . GLY A 1 99 ? 0.718 0.685 15.825 1.00 94.50 99 GLY A O 1
ATOM 825 N N . LEU A 1 100 ? 1.002 -0.229 13.798 1.00 93.50 100 LEU A N 1
ATOM 826 C CA . LEU A 1 100 ? -0.365 -0.753 13.661 1.00 93.50 100 LEU A CA 1
ATOM 827 C C . LEU A 1 100 ? -0.492 -2.226 14.065 1.00 93.50 100 LEU A C 1
ATOM 829 O O . LEU A 1 100 ? -1.539 -2.633 14.565 1.00 93.50 100 LEU A O 1
ATOM 833 N N . ALA A 1 101 ? 0.550 -3.034 13.839 1.00 93.62 101 ALA A N 1
ATOM 834 C CA . ALA A 1 101 ? 0.570 -4.435 14.259 1.00 93.62 101 ALA A CA 1
ATOM 835 C C . ALA A 1 101 ? 1.990 -4.882 14.681 1.00 93.62 101 ALA A C 1
ATOM 837 O O . ALA A 1 101 ? 2.876 -4.975 13.826 1.00 93.62 101 ALA A O 1
ATOM 838 N N . PRO A 1 102 ? 2.220 -5.169 15.980 1.00 94.81 102 PRO A N 1
ATOM 839 C CA . PRO A 1 102 ? 1.321 -4.853 17.097 1.00 94.81 102 PRO A CA 1
ATOM 840 C C . PRO A 1 102 ? 1.079 -3.337 17.208 1.00 94.81 102 PRO A C 1
ATOM 842 O O . PRO A 1 102 ? 1.896 -2.545 16.735 1.00 94.81 102 PRO A O 1
ATOM 845 N N . LEU A 1 103 ? -0.042 -2.944 17.819 1.00 93.50 103 LEU A N 1
ATOM 846 C CA . LEU A 1 103 ? -0.357 -1.536 18.052 1.00 93.50 103 LEU A CA 1
ATOM 847 C C . LEU A 1 103 ? 0.694 -0.927 18.992 1.00 93.50 103 LEU A C 1
ATOM 849 O O . LEU A 1 103 ? 0.828 -1.363 20.134 1.00 93.50 103 LEU A O 1
ATOM 853 N N . ASN A 1 104 ? 1.447 0.057 18.503 1.00 94.38 104 ASN A N 1
ATOM 854 C CA . ASN A 1 104 ? 2.482 0.751 19.262 1.00 94.38 104 ASN A CA 1
ATOM 855 C C . ASN A 1 104 ? 2.611 2.220 18.807 1.00 94.38 104 ASN A C 1
ATOM 857 O O . ASN A 1 104 ? 3.405 2.511 17.902 1.00 94.38 104 ASN A O 1
ATOM 861 N N . PRO A 1 105 ? 1.863 3.145 19.436 1.00 91.06 105 PRO A N 1
ATOM 862 C CA . PRO A 1 105 ? 1.874 4.568 19.089 1.00 91.06 105 PRO A CA 1
ATOM 863 C C . PRO A 1 105 ? 3.256 5.227 19.197 1.00 91.06 105 PRO A C 1
ATOM 865 O O . PRO A 1 105 ? 3.592 6.075 18.371 1.00 91.06 105 PRO A O 1
ATOM 868 N N . GLU A 1 106 ? 4.098 4.784 20.137 1.00 91.69 106 GLU A N 1
ATOM 869 C CA . GLU A 1 106 ? 5.445 5.338 20.365 1.00 91.69 106 GLU A CA 1
ATOM 870 C C . GLU A 1 106 ? 6.332 5.259 19.116 1.00 91.69 106 GLU A C 1
ATOM 872 O O . GLU A 1 106 ? 7.147 6.141 18.854 1.00 91.69 106 GLU A O 1
ATOM 877 N N . THR A 1 107 ? 6.130 4.235 18.276 1.00 87.88 107 THR A N 1
ATOM 878 C CA . THR A 1 107 ? 6.884 4.066 17.017 1.00 87.88 107 THR A CA 1
ATOM 879 C C . THR A 1 107 ? 6.664 5.232 16.044 1.00 87.88 107 THR A C 1
ATOM 881 O O . THR A 1 107 ? 7.506 5.492 15.178 1.00 87.88 107 THR A O 1
ATOM 884 N N . VAL A 1 108 ? 5.526 5.915 16.162 1.00 88.25 108 VAL A N 1
ATOM 885 C CA . VAL A 1 108 ? 5.132 7.047 15.320 1.00 88.25 108 VAL A CA 1
ATOM 886 C C . VAL A 1 108 ? 5.424 8.369 16.025 1.00 88.25 108 VAL A C 1
ATOM 888 O O . VAL A 1 108 ? 5.986 9.259 15.390 1.00 88.25 108 VAL A O 1
ATOM 891 N N . ILE A 1 109 ? 5.111 8.478 17.321 1.00 88.12 109 ILE A N 1
ATOM 892 C CA . ILE A 1 109 ? 5.316 9.697 18.125 1.00 88.12 109 ILE A CA 1
ATOM 893 C C . ILE A 1 109 ? 6.790 10.118 18.111 1.00 88.12 109 ILE A C 1
ATOM 895 O O . ILE A 1 109 ? 7.099 11.241 17.720 1.00 88.12 109 ILE A O 1
ATOM 899 N N . LEU A 1 110 ? 7.715 9.186 18.366 1.00 86.31 110 LEU A N 1
ATOM 900 C CA . LEU A 1 110 ? 9.156 9.470 18.353 1.00 86.31 110 LEU A CA 1
ATOM 901 C C . LEU A 1 110 ? 9.669 10.006 17.002 1.00 86.31 110 LEU A C 1
ATOM 903 O O . LEU A 1 110 ? 10.680 10.703 16.952 1.00 86.31 110 LEU A O 1
ATOM 907 N N . LYS A 1 111 ? 8.998 9.685 15.886 1.00 84.38 111 LYS A N 1
ATOM 908 C CA . LYS A 1 111 ? 9.369 10.193 14.552 1.00 84.38 111 LYS A CA 1
ATOM 909 C C . LYS A 1 111 ? 8.855 11.609 14.298 1.00 84.38 111 LYS A C 1
ATOM 911 O O . LYS A 1 111 ? 9.434 12.303 13.466 1.00 84.38 111 LYS A O 1
ATOM 916 N N . LEU A 1 112 ? 7.776 12.014 14.969 1.00 80.75 112 LEU A N 1
ATOM 917 C CA . LEU A 1 112 ? 7.211 13.360 14.868 1.00 80.75 112 LEU A CA 1
ATOM 918 C C . LEU A 1 112 ? 8.064 14.372 15.642 1.00 80.75 112 LEU A C 1
ATOM 920 O O . LEU A 1 112 ? 8.357 15.441 15.110 1.00 80.75 112 LEU A O 1
ATOM 924 N N . ASP A 1 113 ? 8.543 14.000 16.831 1.00 70.50 113 ASP A N 1
ATOM 925 C CA . ASP A 1 113 ? 9.352 14.882 17.688 1.00 70.50 113 ASP A CA 1
ATOM 926 C C . ASP A 1 113 ? 10.714 15.250 17.072 1.00 70.50 113 ASP A C 1
ATOM 928 O O . ASP A 1 113 ? 11.281 16.304 17.356 1.00 70.50 113 ASP A O 1
ATOM 932 N N . MET A 1 114 ? 11.234 14.416 16.168 1.00 60.38 114 MET A N 1
ATOM 933 C CA . MET A 1 114 ? 12.550 14.610 15.551 1.00 60.38 114 MET A CA 1
ATOM 934 C C . MET A 1 114 ? 12.592 15.749 14.505 1.00 60.38 114 MET A C 1
ATOM 936 O O . MET A 1 114 ? 13.676 16.126 14.068 1.00 60.38 114 MET A O 1
ATOM 940 N N . GLN A 1 115 ? 11.446 16.304 14.086 1.00 56.81 115 GLN A N 1
ATOM 941 C CA . GLN A 1 115 ? 11.342 17.258 12.964 1.00 56.81 115 GLN A CA 1
ATOM 942 C C . GLN A 1 115 ? 11.337 18.750 13.360 1.00 56.81 115 GLN A C 1
ATOM 944 O O . GLN A 1 115 ? 11.234 19.601 12.480 1.00 56.81 115 GLN A O 1
ATOM 949 N N . LEU A 1 116 ? 11.466 19.110 14.644 1.00 53.38 116 LEU A N 1
ATOM 950 C CA . LEU A 1 116 ? 11.438 20.524 15.077 1.00 53.38 116 LEU A CA 1
ATOM 951 C C . LEU A 1 116 ? 12.813 21.217 15.156 1.00 53.38 116 LEU A C 1
ATOM 953 O O . LEU A 1 116 ? 12.907 22.333 15.661 1.00 53.38 116 LEU A O 1
ATOM 957 N N . GLN A 1 117 ? 13.888 20.612 14.647 1.00 52.38 117 GLN A N 1
ATOM 958 C CA . GLN A 1 117 ? 15.191 21.284 14.574 1.00 52.38 117 GLN A CA 1
ATOM 959 C C . GLN A 1 117 ? 15.269 22.155 13.313 1.00 52.38 117 GLN A C 1
ATOM 961 O O . GLN A 1 117 ? 15.683 21.703 12.245 1.00 52.38 117 GLN A O 1
ATOM 966 N N . THR A 1 118 ? 14.862 23.419 13.434 1.00 50.31 118 THR A N 1
ATOM 967 C CA . THR A 1 118 ? 15.189 24.455 12.448 1.00 50.31 118 THR A CA 1
ATOM 968 C C . THR A 1 118 ? 16.711 24.635 12.434 1.00 50.31 118 THR A C 1
ATOM 970 O O . THR A 1 118 ? 17.291 24.798 13.510 1.00 50.31 118 THR A O 1
ATOM 973 N N . PRO A 1 119 ? 17.390 24.613 11.274 1.00 55.69 119 PRO A N 1
ATOM 974 C CA . PRO A 1 119 ? 18.811 24.932 11.231 1.00 55.69 119 PRO A CA 1
ATOM 975 C C . PRO A 1 119 ? 19.022 26.350 11.773 1.00 55.69 119 PRO A C 1
ATOM 977 O O . PRO A 1 119 ? 18.336 27.285 11.355 1.00 55.69 119 PRO A O 1
ATOM 980 N N . THR A 1 120 ? 19.945 26.495 12.727 1.00 59.19 120 THR A N 1
ATOM 981 C CA . THR A 1 120 ? 20.376 27.793 13.256 1.00 59.19 120 THR A CA 1
ATOM 982 C C . THR A 1 120 ? 20.763 28.697 12.081 1.00 59.19 120 THR A C 1
ATOM 984 O O . THR A 1 120 ? 21.507 28.232 11.209 1.00 59.19 120 THR A O 1
ATOM 987 N N . PRO A 1 121 ? 20.274 29.950 12.006 1.00 58.44 121 PRO A N 1
ATOM 988 C CA . PRO A 1 121 ? 20.697 30.873 10.962 1.00 58.44 121 PRO A CA 1
ATOM 989 C C . PRO A 1 121 ? 22.219 30.991 11.015 1.00 58.44 121 PRO A C 1
ATOM 991 O O . PRO A 1 121 ? 22.779 31.220 12.086 1.00 58.44 121 PRO A O 1
ATOM 994 N N . SER A 1 122 ? 22.886 30.784 9.880 1.00 62.19 122 SER A N 1
ATOM 995 C CA . SER A 1 122 ? 24.318 31.049 9.777 1.00 62.19 122 SER A CA 1
ATOM 996 C C . SER A 1 122 ? 24.520 32.534 10.047 1.00 62.19 122 SER A C 1
ATOM 998 O O . SER A 1 122 ? 23.984 33.356 9.308 1.00 62.19 122 SER A O 1
ATOM 1000 N N . GLU A 1 123 ? 25.262 32.873 11.099 1.00 64.69 123 GLU A N 1
ATOM 1001 C CA . GLU A 1 123 ? 25.740 34.237 11.295 1.00 64.69 123 GLU A CA 1
ATOM 1002 C C . GLU A 1 123 ? 26.566 34.612 10.058 1.00 64.69 123 GLU A C 1
ATOM 1004 O O . GLU A 1 123 ? 27.560 33.959 9.730 1.00 64.69 123 GLU A O 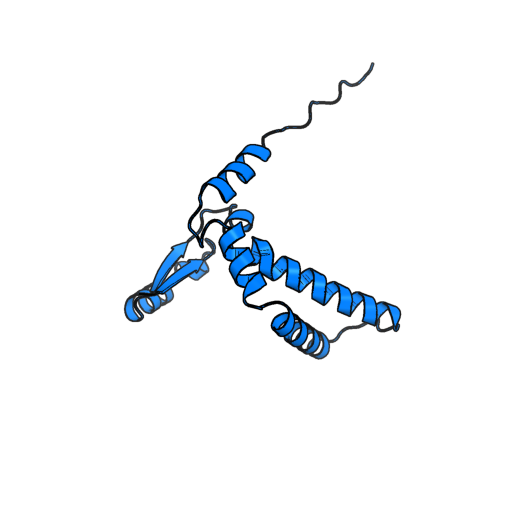1
ATOM 1009 N N . GLU A 1 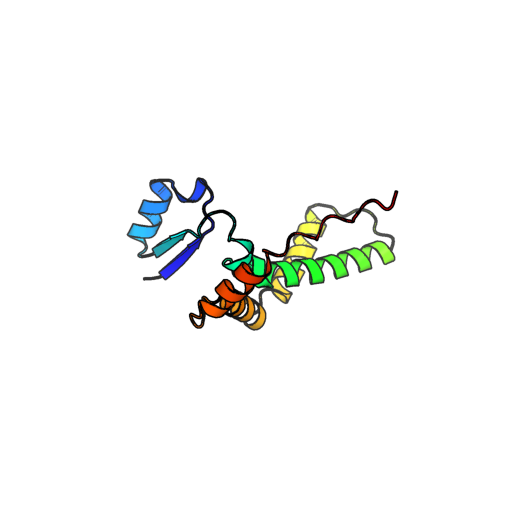124 ? 26.095 35.609 9.310 1.00 60.38 124 GLU A N 1
ATOM 1010 C CA . GLU A 1 124 ? 26.881 36.241 8.261 1.00 60.38 124 GLU A CA 1
ATOM 1011 C C . GLU A 1 124 ? 28.062 36.932 8.944 1.00 60.38 124 GLU A C 1
ATOM 1013 O O . GLU A 1 124 ? 27.900 37.928 9.648 1.00 60.38 124 GLU A O 1
ATOM 1018 N N . ALA A 1 125 ? 29.254 36.359 8.778 1.00 53.59 125 ALA A N 1
ATOM 1019 C CA . ALA A 1 125 ? 30.493 36.993 9.187 1.00 53.59 125 ALA A CA 1
ATOM 1020 C C . ALA A 1 125 ? 30.718 38.234 8.308 1.00 53.59 125 ALA A C 1
ATOM 1022 O O . ALA A 1 125 ? 31.068 38.108 7.132 1.00 53.59 125 ALA A O 1
ATOM 1023 N N . THR A 1 126 ? 30.465 39.412 8.878 1.00 60.22 126 THR A N 1
ATOM 1024 C CA . THR A 1 126 ? 30.944 40.715 8.383 1.00 60.22 126 THR A CA 1
ATOM 1025 C C . THR A 1 126 ? 32.449 40.853 8.521 1.00 60.22 126 THR A C 1
ATOM 1027 O O . THR A 1 126 ? 32.966 40.446 9.588 1.00 60.22 126 THR A O 1
#

Sequence (126 aa):
YRLLILDGHESHHSADFERYCQDYKIIILCMPAYVSYLLQPLNVRCFTVLKKAYSREIKHLIRCFITYISKTKFFSAFYITFKATFIESNIWGGFKGAGLAPLNPETVILKLDMQLQTPTPSEEAT